Protein AF-A0A924GFB7-F1 (afdb_monomer)

Foldseek 3Di:
DDDDDDPPPPPPDPPDPDPDDPPDDPPPPVVPPVPPPDPDPPPPDPVRDDPDDDDWWWKFFADDDPPDGTWIWTFDDKDDPDPPKIKTWTWTFPPPDVVRDTDTDIDIPVRIDTDPDDPPCPPPPPD

Sequence (127 aa):
MQPTHSYSSLINTSLRQFKVDASTLPIAVVIEHVFYSWRVGMNPSKWDRWPDVEPVRLVLVRRQYRYEQPFQGLLLDDVQKSRHKWFGLVVFVDERAEGRPVVQRWFPGEVLTPIAVDPNIIDKDSI

Radius of gyration: 25.4 Å; Cα contacts (8 Å, |Δi|>4): 123; chains: 1; bounding box: 46×64×69 Å

Solvent-accessible surface area (backbone atoms only — not comparable to full-atom values): 8785 Å² total; per-residue (Å²): 136,88,82,88,82,72,93,78,78,83,78,83,85,81,86,86,82,79,96,68,80,90,84,79,75,73,82,78,64,69,70,64,71,78,75,77,83,73,101,56,88,81,67,69,52,90,86,65,54,77,75,85,77,75,84,85,45,40,29,36,39,61,60,94,52,96,85,53,83,51,42,61,29,40,51,76,47,75,48,78,80,50,101,89,40,39,33,33,33,30,40,31,56,40,80,82,47,87,87,45,46,81,44,76,47,78,40,57,43,92,39,52,42,80,51,96,67,72,90,80,69,67,68,87,84,78,125

Nearest PDB structures (folds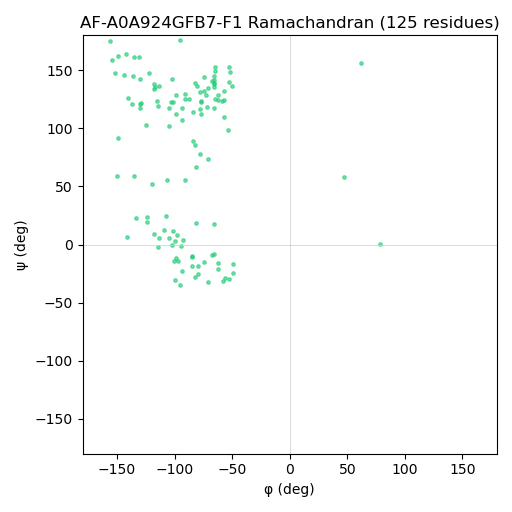eek):
  1w4s-assembly1_A  TM=7.122E-01  e=1.494E-01  Gallus gallus
  7yta-assembly3_C  TM=6.747E-01  e=6.842E-01  Nicotiana tabacum
  5z8n-assembly2_B  TM=6.633E-01  e=8.728E-01  Arabidopsis thaliana

Structure (mmCIF, N/CA/C/O backbone):
data_AF-A0A924GFB7-F1
#
_entry.id   AF-A0A924GFB7-F1
#
loop_
_atom_site.group_PDB
_atom_site.id
_atom_site.type_symbol
_atom_site.label_atom_id
_atom_site.label_alt_id
_atom_site.label_comp_id
_atom_site.label_asym_id
_atom_site.label_entity_id
_atom_site.label_seq_id
_atom_site.pdbx_PDB_ins_code
_atom_site.Cartn_x
_atom_site.Cartn_y
_atom_site.Cartn_z
_atom_site.occupancy
_atom_site.B_iso_or_equiv
_atom_site.auth_seq_id
_atom_site.auth_comp_id
_atom_site.auth_asym_id
_atom_site.auth_atom_id
_atom_site.pdbx_PDB_model_num
ATOM 1 N N . MET A 1 1 ? 8.162 32.552 -35.778 1.00 36.22 1 MET A N 1
ATOM 2 C CA . MET A 1 1 ? 6.807 32.873 -36.267 1.00 36.22 1 MET A CA 1
ATOM 3 C C . MET A 1 1 ? 6.331 31.678 -37.092 1.00 36.22 1 MET A C 1
ATOM 5 O O . MET A 1 1 ? 6.917 31.447 -38.134 1.00 36.22 1 MET A O 1
ATOM 9 N N . GLN A 1 2 ? 5.336 30.948 -36.559 1.00 40.47 2 GLN A N 1
ATOM 10 C CA . GLN A 1 2 ? 4.437 29.935 -37.163 1.00 40.47 2 GLN A CA 1
ATOM 11 C C . GLN A 1 2 ? 4.990 28.616 -37.766 1.00 40.47 2 GLN A C 1
ATOM 13 O O . GLN A 1 2 ? 6.114 28.607 -38.254 1.00 40.47 2 GLN A O 1
ATOM 18 N N . PRO A 1 3 ? 4.176 27.532 -37.859 1.00 44.56 3 PRO A N 1
ATOM 19 C CA . PRO A 1 3 ? 2.958 27.187 -37.099 1.00 44.56 3 PRO A CA 1
ATOM 20 C C . PRO A 1 3 ? 2.933 25.742 -36.533 1.00 44.56 3 PRO A C 1
ATOM 22 O O . PRO A 1 3 ? 3.625 24.834 -36.983 1.00 44.56 3 PRO A O 1
ATOM 25 N N . THR A 1 4 ? 2.058 25.539 -35.545 1.00 51.66 4 THR A N 1
ATOM 26 C CA . THR A 1 4 ? 1.618 24.259 -34.968 1.00 51.66 4 THR A CA 1
ATOM 27 C C . THR A 1 4 ? 0.708 23.497 -35.933 1.00 51.66 4 THR A C 1
ATOM 29 O O . THR A 1 4 ? -0.387 23.974 -36.237 1.00 51.66 4 THR A O 1
ATOM 32 N N . HIS A 1 5 ? 1.110 22.297 -36.361 1.00 43.84 5 HIS A N 1
ATOM 33 C CA . HIS A 1 5 ? 0.225 21.372 -37.074 1.00 43.84 5 HIS A CA 1
ATOM 34 C C . HIS A 1 5 ? -0.449 20.388 -36.108 1.00 43.84 5 HIS A C 1
ATOM 36 O O . HIS A 1 5 ? 0.191 19.598 -35.421 1.00 43.84 5 HIS A O 1
ATOM 42 N N . SER A 1 6 ? -1.775 20.504 -36.075 1.00 41.81 6 SER A N 1
ATOM 43 C CA . SER A 1 6 ? -2.748 19.667 -35.376 1.00 41.81 6 SER A CA 1
ATOM 44 C C . SER A 1 6 ? -2.775 18.239 -35.942 1.00 41.81 6 SER A C 1
ATOM 46 O O . SER A 1 6 ? -2.783 18.051 -37.157 1.00 41.81 6 SER A O 1
ATOM 48 N N . TYR A 1 7 ? -2.851 17.244 -35.053 1.00 42.19 7 TYR A N 1
ATOM 49 C CA . TYR A 1 7 ? -2.884 15.787 -35.298 1.00 42.19 7 TYR A CA 1
ATOM 50 C C . TYR A 1 7 ? -4.147 15.266 -36.029 1.00 42.19 7 TYR A C 1
ATOM 52 O O . TYR A 1 7 ? -4.451 14.077 -36.007 1.00 42.19 7 TYR A O 1
ATOM 60 N N . SER A 1 8 ? -4.905 16.141 -36.688 1.00 45.56 8 SER A N 1
ATOM 61 C CA . SER A 1 8 ? -6.207 15.837 -37.301 1.00 45.56 8 SER A CA 1
ATOM 62 C C . SER A 1 8 ? -6.140 15.434 -38.784 1.00 45.56 8 SER A C 1
ATOM 64 O O . SER A 1 8 ? -7.175 15.198 -39.402 1.00 45.56 8 SER A O 1
ATOM 66 N N . SER A 1 9 ? -4.948 15.310 -39.377 1.00 46.59 9 SER A N 1
ATOM 67 C CA . SER A 1 9 ? -4.784 15.095 -40.825 1.00 46.59 9 SER A CA 1
ATOM 68 C C . SER A 1 9 ? -4.512 13.650 -41.272 1.00 46.59 9 SER A C 1
ATOM 70 O O . SER A 1 9 ? -4.373 13.422 -42.471 1.00 46.59 9 SER A O 1
ATOM 72 N N . LEU A 1 10 ? -4.491 12.657 -40.374 1.00 46.78 10 LEU A N 1
ATOM 73 C CA . LEU A 1 10 ? -4.198 11.256 -40.740 1.00 46.78 10 LEU A CA 1
ATOM 74 C C . LEU A 1 10 ? -5.422 10.328 -40.846 1.00 46.78 10 LEU A C 1
ATOM 76 O O . LEU A 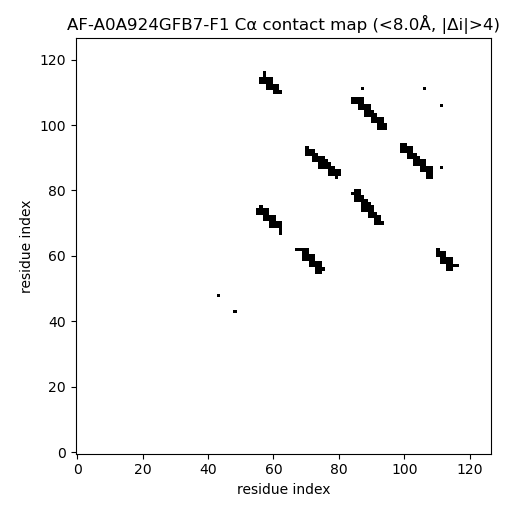1 10 ? -5.256 9.121 -40.981 1.00 46.78 10 LEU A O 1
ATOM 80 N N . ILE A 1 11 ? -6.650 10.858 -40.835 1.00 46.47 11 ILE A N 1
ATOM 81 C CA . ILE A 1 11 ? -7.869 10.021 -40.863 1.00 46.47 11 ILE A CA 1
ATOM 82 C C . ILE A 1 11 ? -8.500 9.900 -42.268 1.00 46.47 11 ILE A C 1
ATOM 84 O O . ILE A 1 11 ? -9.311 9.012 -42.507 1.00 46.47 11 ILE A O 1
ATOM 88 N N . ASN A 1 12 ? -8.094 10.699 -43.260 1.00 40.88 12 ASN A N 1
ATOM 89 C CA . ASN A 1 12 ? -8.876 10.846 -44.500 1.00 40.88 12 ASN A CA 1
ATOM 90 C C . ASN A 1 12 ? -8.311 10.192 -45.777 1.00 40.88 12 ASN A C 1
ATOM 92 O O . ASN A 1 12 ? -8.695 10.601 -46.872 1.00 40.88 12 ASN A O 1
ATOM 96 N N . THR A 1 13 ? -7.472 9.152 -45.684 1.00 43.97 13 THR A N 1
ATOM 97 C CA . THR A 1 13 ? -6.849 8.558 -46.895 1.00 43.97 13 THR A CA 1
ATOM 98 C C . THR A 1 13 ? -7.195 7.090 -47.179 1.00 43.97 13 THR A C 1
ATOM 100 O O . THR A 1 13 ? -6.659 6.533 -48.128 1.00 43.97 13 THR A O 1
ATOM 103 N N . SER A 1 14 ? -8.145 6.461 -46.471 1.00 42.38 14 SER A N 1
ATOM 104 C CA . SER A 1 14 ? -8.473 5.038 -46.733 1.00 42.38 14 SER A CA 1
ATOM 105 C C . SER A 1 14 ? -9.961 4.689 -46.841 1.00 42.38 14 SER A C 1
ATOM 107 O O . SER A 1 14 ? -10.329 3.528 -46.701 1.00 42.38 14 SER A O 1
ATOM 109 N N . LEU A 1 15 ? -10.838 5.648 -47.153 1.00 43.75 15 LEU A N 1
ATOM 110 C CA . LEU A 1 15 ? -12.274 5.389 -47.363 1.00 43.75 15 LEU A CA 1
ATOM 111 C C . LEU A 1 15 ? -12.741 5.766 -48.773 1.00 43.75 15 LEU A C 1
ATOM 113 O O . LEU A 1 15 ? -13.703 6.507 -48.954 1.00 43.75 15 LEU A O 1
ATOM 117 N N . ARG A 1 16 ? -12.052 5.262 -49.803 1.00 43.72 16 ARG A N 1
ATOM 118 C CA . ARG A 1 16 ? -12.461 5.470 -51.205 1.00 43.72 16 ARG A CA 1
ATOM 119 C C . ARG A 1 16 ? -12.676 4.204 -52.028 1.00 43.72 16 ARG A C 1
ATOM 121 O O . ARG A 1 16 ? -12.714 4.306 -53.249 1.00 43.72 16 ARG A O 1
ATOM 128 N N . GLN A 1 17 ? -12.872 3.033 -51.415 1.00 43.47 17 GLN A N 1
ATOM 129 C CA . GLN A 1 17 ? -13.042 1.819 -52.227 1.00 43.47 17 GLN A CA 1
ATOM 130 C C . GLN A 1 17 ? -14.061 0.769 -51.789 1.00 43.47 17 GLN A C 1
ATOM 132 O O . GLN A 1 17 ? -14.186 -0.233 -52.482 1.00 43.47 17 GLN A O 1
ATOM 137 N N . PHE A 1 18 ? -14.876 1.002 -50.759 1.00 39.62 18 PHE A N 1
ATOM 138 C CA . PHE A 1 18 ? -15.986 0.093 -50.462 1.00 39.62 18 PHE A CA 1
ATOM 139 C C . PHE A 1 18 ? -17.310 0.844 -50.415 1.00 39.62 18 PHE A C 1
ATOM 141 O O . PHE A 1 18 ? -17.628 1.560 -49.472 1.00 39.62 18 PHE A O 1
ATOM 148 N N . LYS A 1 19 ? -18.069 0.688 -51.499 1.00 47.66 19 LYS A N 1
ATOM 149 C CA . LYS A 1 19 ? -19.467 1.087 -51.614 1.00 47.66 19 LYS A CA 1
ATOM 150 C C . LYS A 1 19 ? -20.293 -0.038 -50.987 1.00 47.66 19 LYS A C 1
ATOM 152 O O . LYS A 1 19 ? -20.656 -0.981 -51.681 1.00 47.66 19 LYS A O 1
ATOM 157 N N . VAL A 1 20 ? -20.483 0.007 -49.671 1.00 45.31 20 VAL A N 1
ATOM 158 C CA . VAL A 1 20 ? -21.317 -0.958 -48.941 1.00 45.31 20 VAL A CA 1
ATOM 159 C C . VAL A 1 20 ? -22.154 -0.188 -47.927 1.00 45.31 20 VAL A C 1
ATOM 161 O O . VAL A 1 20 ? -21.611 0.537 -47.094 1.00 45.31 20 VAL A O 1
ATOM 164 N N . ASP A 1 21 ? -23.475 -0.310 -48.051 1.00 40.28 21 ASP A N 1
ATOM 165 C CA . ASP A 1 21 ? -24.455 0.349 -47.192 1.00 40.28 21 ASP A CA 1
ATOM 166 C C . ASP A 1 21 ? -24.321 -0.115 -45.735 1.00 40.28 21 ASP A C 1
ATOM 168 O O . ASP A 1 21 ? -24.299 -1.306 -45.422 1.00 40.28 21 ASP A O 1
ATOM 172 N N . ALA A 1 22 ? -24.231 0.857 -44.828 1.00 48.47 22 ALA A N 1
ATOM 173 C CA . ALA A 1 22 ? -23.849 0.675 -43.429 1.00 48.47 22 ALA A CA 1
ATOM 174 C C . ALA A 1 22 ? -24.983 0.190 -42.500 1.00 48.47 22 ALA A C 1
ATOM 176 O O . ALA A 1 22 ? -24.881 0.350 -41.285 1.00 48.47 22 ALA A O 1
ATOM 177 N N . SER A 1 23 ? -26.074 -0.375 -43.022 1.00 51.00 23 SER A N 1
ATOM 178 C CA . SER A 1 23 ? -27.261 -0.696 -42.211 1.00 51.00 23 SER A CA 1
ATOM 179 C C . SER A 1 23 ? -27.559 -2.186 -42.050 1.00 51.00 23 SER A C 1
ATOM 181 O O . SER A 1 23 ? -28.589 -2.533 -41.473 1.00 51.00 23 SER A O 1
ATOM 183 N N . THR A 1 24 ? -26.714 -3.103 -42.531 1.00 52.44 24 THR A N 1
ATOM 184 C CA . THR A 1 24 ? -27.057 -4.537 -42.461 1.00 52.44 24 THR A CA 1
ATOM 185 C C . THR A 1 24 ? -25.848 -5.456 -42.348 1.00 52.44 24 THR A C 1
ATOM 187 O O . THR A 1 24 ? -25.681 -6.336 -43.180 1.00 52.44 24 THR A O 1
ATOM 190 N N . LEU A 1 25 ? -25.017 -5.315 -41.309 1.00 47.19 25 LEU A N 1
ATOM 191 C CA . LEU A 1 25 ? -24.139 -6.417 -40.894 1.00 47.19 25 LEU A CA 1
ATOM 192 C C . LEU A 1 25 ? -24.059 -6.512 -39.359 1.00 47.19 25 LEU A C 1
ATOM 194 O O . LEU A 1 25 ? -23.757 -5.513 -38.705 1.00 47.19 25 LEU A O 1
ATOM 198 N N . PRO A 1 26 ? -24.336 -7.689 -38.761 1.00 46.28 26 PRO A N 1
ATOM 199 C CA . PRO A 1 26 ? -24.187 -7.900 -37.328 1.00 46.28 26 PRO A CA 1
ATOM 200 C C . PRO A 1 26 ? -22.707 -7.797 -36.930 1.00 46.28 26 PRO A C 1
ATOM 202 O O . PRO A 1 26 ? -21.825 -8.322 -37.608 1.00 46.28 26 PRO A O 1
ATOM 205 N N . ILE A 1 27 ? -22.460 -7.153 -35.787 1.00 47.25 27 ILE A N 1
ATOM 206 C CA . ILE A 1 27 ? -21.153 -6.834 -35.172 1.00 47.25 27 ILE A CA 1
ATOM 207 C C . ILE A 1 27 ? -20.193 -8.048 -35.078 1.00 47.25 27 ILE A C 1
ATOM 209 O O . ILE A 1 27 ? -18.985 -7.882 -34.943 1.00 47.25 27 ILE A O 1
ATOM 213 N N . ALA A 1 28 ? -20.705 -9.273 -35.213 1.00 43.84 28 ALA A N 1
ATOM 214 C CA . ALA A 1 28 ? -19.967 -10.519 -35.039 1.00 43.84 28 ALA A CA 1
ATOM 215 C C . ALA A 1 28 ? -18.994 -10.903 -36.177 1.00 43.84 28 ALA A C 1
ATOM 217 O O . ALA A 1 28 ? -18.146 -11.755 -35.946 1.00 43.84 28 ALA A O 1
ATOM 218 N N . VAL A 1 29 ? -19.053 -10.303 -37.376 1.00 44.97 29 VAL A N 1
ATOM 219 C CA . VAL A 1 29 ? -18.209 -10.753 -38.518 1.00 44.97 29 VAL A CA 1
ATOM 220 C C . VAL A 1 29 ? -16.968 -9.875 -38.755 1.00 44.97 29 VAL A C 1
ATOM 222 O O . VAL A 1 29 ? -16.024 -10.287 -39.423 1.00 44.97 29 VAL A O 1
ATOM 225 N N . VAL A 1 30 ? -16.892 -8.682 -38.156 1.00 45.94 30 VAL A N 1
ATOM 226 C CA . VAL A 1 30 ? -15.728 -7.783 -38.329 1.00 45.94 30 VAL A CA 1
ATOM 227 C C . VAL A 1 30 ? -14.537 -8.196 -37.446 1.00 45.94 30 VAL A C 1
ATOM 229 O O . VAL A 1 30 ? -13.398 -7.838 -37.738 1.00 45.94 30 VAL A O 1
ATOM 232 N N . ILE A 1 31 ? -14.769 -9.002 -36.402 1.00 43.88 31 ILE A N 1
ATOM 233 C CA . ILE A 1 31 ? -13.730 -9.400 -35.437 1.00 43.88 31 ILE A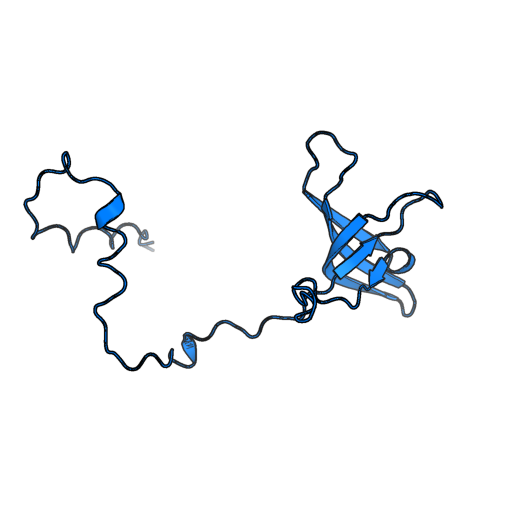 CA 1
ATOM 234 C C . ILE A 1 31 ? -12.827 -10.531 -35.973 1.00 43.88 31 ILE A C 1
ATOM 236 O O . ILE A 1 31 ? -11.655 -10.587 -35.608 1.00 43.88 31 ILE A O 1
ATOM 240 N N . GLU A 1 32 ? -13.289 -11.377 -36.900 1.00 34.75 32 GLU A N 1
ATOM 241 C CA . GLU A 1 32 ? -12.459 -12.482 -37.422 1.00 34.75 32 GLU A CA 1
ATOM 242 C C . GLU A 1 32 ? -11.477 -12.068 -38.531 1.00 34.75 32 GLU A C 1
ATOM 244 O O . GLU A 1 32 ? -10.406 -12.661 -38.664 1.00 34.75 32 GLU A O 1
ATOM 249 N N . HIS A 1 33 ? -11.774 -11.025 -39.310 1.00 37.00 33 HIS A N 1
ATOM 250 C CA . HIS A 1 33 ? -10.988 -10.717 -40.513 1.00 37.00 33 HIS A CA 1
ATOM 251 C C . HIS A 1 33 ? -9.723 -9.876 -40.273 1.00 37.00 33 HIS A C 1
ATOM 253 O O . HIS A 1 33 ? -8.890 -9.758 -41.173 1.00 37.00 33 HIS A O 1
ATOM 259 N N . VAL A 1 34 ? -9.538 -9.320 -39.071 1.00 47.75 34 VAL A N 1
ATOM 260 C CA . VAL A 1 34 ? -8.326 -8.552 -38.716 1.00 47.75 34 VAL A CA 1
ATOM 261 C C . VAL A 1 34 ? -7.187 -9.466 -38.235 1.00 47.75 34 VAL A C 1
ATOM 263 O O . VAL A 1 34 ? -6.025 -9.072 -38.284 1.00 47.75 34 VAL A O 1
ATOM 266 N N . PHE A 1 35 ? -7.479 -10.711 -37.838 1.00 39.72 35 PHE A N 1
ATOM 267 C CA . PHE A 1 35 ? -6.506 -11.570 -37.150 1.00 39.72 35 PHE A CA 1
ATOM 268 C C . PHE A 1 35 ? -5.746 -12.589 -38.022 1.00 39.72 35 PHE A C 1
ATOM 270 O O . PHE A 1 35 ? -4.732 -13.104 -37.561 1.00 39.72 35 PHE A O 1
ATOM 277 N N . TYR A 1 36 ? -6.149 -12.875 -39.270 1.00 36.38 36 TYR A N 1
ATOM 278 C CA . TYR A 1 36 ? -5.620 -14.052 -39.999 1.00 36.38 36 TYR A CA 1
ATOM 279 C C . TYR A 1 36 ? -4.964 -13.814 -41.365 1.00 36.38 36 TYR A C 1
ATOM 281 O O . TYR A 1 36 ? -4.841 -14.746 -42.158 1.00 36.38 36 TYR A O 1
ATOM 289 N N . SER A 1 37 ? -4.462 -12.614 -41.660 1.00 40.38 37 SER A N 1
ATOM 290 C CA . SER A 1 37 ? -3.738 -12.397 -42.923 1.00 40.38 37 SER A CA 1
ATOM 291 C C . SER A 1 37 ? -2.444 -11.609 -42.775 1.00 40.38 37 SER A C 1
ATOM 293 O O . SER A 1 37 ? -2.275 -10.608 -43.454 1.00 40.38 37 SER A O 1
ATOM 295 N N . TRP A 1 38 ? -1.496 -12.094 -41.968 1.00 38.84 38 TRP A N 1
ATOM 296 C CA . TRP A 1 38 ? -0.078 -11.749 -42.137 1.00 38.84 38 TRP A CA 1
ATOM 297 C C . TRP A 1 38 ? 0.827 -12.897 -41.676 1.00 38.84 38 TRP A C 1
ATOM 299 O O . TRP A 1 38 ? 1.257 -12.974 -40.530 1.00 38.84 38 TRP A O 1
ATOM 309 N N . ARG A 1 39 ? 1.176 -13.783 -42.618 1.00 43.38 39 ARG A N 1
ATOM 310 C CA . ARG A 1 39 ? 2.418 -14.569 -42.561 1.00 43.38 39 ARG A CA 1
ATOM 311 C C . ARG A 1 39 ? 3.607 -13.637 -42.825 1.00 43.38 39 ARG A C 1
ATOM 313 O O . ARG A 1 39 ? 4.199 -13.658 -43.899 1.00 43.38 39 ARG A O 1
ATOM 320 N N . VAL A 1 40 ? 3.942 -12.811 -41.844 1.00 47.94 40 VAL A N 1
ATOM 321 C CA . VAL A 1 40 ? 5.246 -12.142 -41.737 1.00 47.94 40 VAL A CA 1
ATOM 322 C C . VAL A 1 40 ? 5.889 -12.747 -40.504 1.00 47.94 40 VAL A C 1
ATOM 324 O O . VAL A 1 40 ? 5.192 -12.961 -39.519 1.00 47.94 40 VAL A O 1
ATOM 327 N N . GLY A 1 41 ? 7.173 -13.097 -40.556 1.00 48.47 41 GLY A N 1
ATOM 328 C CA . GLY A 1 41 ? 7.886 -13.635 -39.397 1.00 48.47 41 GLY A CA 1
ATOM 329 C C . GLY A 1 41 ? 7.739 -12.698 -38.197 1.00 48.47 41 GLY A C 1
ATOM 330 O O . GLY A 1 41 ? 8.436 -11.694 -38.109 1.00 48.47 41 GLY A O 1
ATOM 331 N N . MET A 1 42 ? 6.804 -13.009 -37.299 1.00 46.19 42 MET A N 1
ATOM 332 C CA . MET A 1 42 ? 6.489 -12.219 -36.112 1.00 46.19 42 MET A CA 1
ATOM 333 C C . MET A 1 42 ? 7.494 -12.550 -35.014 1.00 46.19 42 MET A C 1
ATOM 335 O O . MET A 1 42 ? 7.156 -13.138 -33.993 1.00 46.19 42 MET A O 1
ATOM 339 N N . ASN A 1 43 ? 8.755 -12.189 -35.229 1.00 57.78 43 ASN A N 1
ATOM 340 C CA . ASN A 1 43 ? 9.559 -11.797 -34.088 1.00 57.78 43 ASN A CA 1
ATOM 341 C C . ASN A 1 43 ? 9.420 -10.271 -34.023 1.00 57.78 43 ASN A C 1
ATOM 343 O O . ASN A 1 43 ? 9.923 -9.612 -34.941 1.00 57.78 43 ASN A O 1
ATOM 347 N N . PRO A 1 44 ? 8.680 -9.703 -33.049 1.00 60.69 44 PRO A N 1
ATOM 348 C CA . PRO A 1 44 ? 8.590 -8.256 -32.905 1.00 60.69 44 PRO A CA 1
ATOM 349 C C . PRO A 1 44 ? 10.008 -7.687 -32.921 1.00 60.69 44 PRO A C 1
ATOM 351 O O . PRO A 1 44 ? 10.934 -8.275 -32.347 1.00 60.69 44 PRO A O 1
ATOM 354 N N . SER A 1 45 ? 10.211 -6.585 -33.651 1.00 65.19 45 SER A N 1
ATOM 355 C CA . SER A 1 45 ? 11.525 -5.942 -33.684 1.00 65.19 45 SER A CA 1
ATOM 356 C C . SER A 1 45 ? 11.979 -5.690 -32.240 1.00 65.19 45 SER A C 1
ATOM 358 O O . SER A 1 45 ? 11.143 -5.521 -31.356 1.00 65.19 45 SER A O 1
ATOM 360 N N . LYS A 1 46 ? 13.288 -5.637 -31.958 1.00 62.09 46 LYS A N 1
ATOM 361 C CA . LYS A 1 46 ? 13.787 -5.328 -30.598 1.00 62.09 46 LYS A CA 1
ATOM 362 C C . LYS A 1 46 ? 13.127 -4.068 -29.993 1.00 62.09 46 LYS A C 1
ATOM 364 O O . LYS A 1 46 ? 13.067 -3.942 -28.777 1.00 62.09 46 LYS A O 1
ATOM 369 N N . TRP A 1 47 ? 12.631 -3.174 -30.848 1.00 66.62 47 TRP A N 1
ATOM 370 C CA . TRP A 1 47 ? 11.952 -1.919 -30.525 1.00 66.62 47 TRP A CA 1
ATOM 371 C C . TRP A 1 47 ? 10.444 -2.046 -30.257 1.00 66.62 47 TRP A C 1
ATOM 373 O O . TRP A 1 47 ? 9.842 -1.091 -29.790 1.00 66.62 47 TRP A O 1
ATOM 383 N N . ASP A 1 48 ? 9.851 -3.202 -30.549 1.00 76.69 48 ASP A N 1
ATOM 384 C CA . ASP A 1 48 ? 8.435 -3.540 -30.337 1.00 76.69 48 ASP A CA 1
ATOM 385 C C . ASP A 1 48 ? 8.251 -4.489 -29.135 1.00 76.69 48 ASP A C 1
ATOM 387 O O . ASP A 1 48 ? 7.171 -5.000 -28.848 1.00 76.69 48 ASP A O 1
ATOM 391 N N . ARG A 1 49 ? 9.341 -4.758 -28.405 1.00 71.69 49 ARG A N 1
ATOM 392 C CA . ARG A 1 49 ? 9.276 -5.487 -27.143 1.00 71.69 49 ARG A CA 1
ATOM 393 C C . ARG A 1 49 ? 8.709 -4.558 -26.071 1.00 71.69 49 ARG A C 1
ATOM 395 O O . ARG A 1 49 ? 9.198 -3.443 -25.898 1.00 71.69 49 ARG A O 1
ATOM 402 N N . TRP A 1 50 ? 7.730 -5.053 -25.317 1.00 76.06 50 TRP A N 1
ATOM 403 C CA . TRP A 1 50 ? 7.302 -4.419 -24.073 1.00 76.06 50 TRP A CA 1
ATOM 404 C C . TRP A 1 50 ? 8.514 -4.190 -23.158 1.00 76.06 50 TRP A C 1
ATOM 406 O O . TRP A 1 50 ? 9.385 -5.061 -23.093 1.00 76.06 50 TRP A O 1
ATOM 416 N N . PRO A 1 51 ? 8.600 -3.047 -22.461 1.00 79.06 51 PRO A N 1
ATOM 417 C CA . PRO A 1 51 ? 9.627 -2.851 -21.448 1.00 79.06 51 PRO A CA 1
ATOM 418 C C . PRO A 1 51 ? 9.624 -4.008 -20.447 1.00 79.06 51 PRO A C 1
ATOM 420 O O . PRO A 1 51 ? 8.571 -4.589 -20.172 1.00 79.06 51 PRO A O 1
ATOM 423 N N . ASP A 1 52 ? 10.796 -4.328 -19.900 1.00 80.31 52 ASP A N 1
ATOM 424 C CA . ASP A 1 52 ? 10.880 -5.306 -18.822 1.00 80.31 52 ASP A CA 1
ATOM 425 C C . ASP A 1 52 ? 9.987 -4.829 -17.668 1.00 80.31 52 ASP A C 1
ATOM 427 O O . ASP A 1 52 ? 10.096 -3.692 -17.204 1.00 80.31 52 ASP A O 1
ATOM 431 N N . VAL A 1 53 ? 9.047 -5.681 -17.256 1.00 71.25 53 VAL A N 1
ATOM 432 C CA 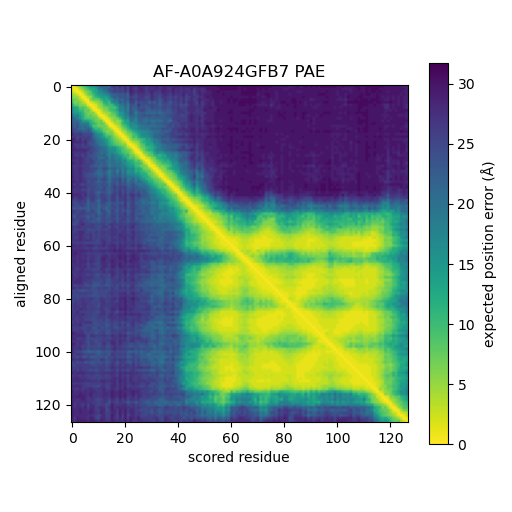. VAL A 1 53 ? 8.117 -5.342 -16.180 1.00 71.25 53 VAL A CA 1
ATOM 433 C C . VAL A 1 53 ? 8.856 -5.364 -14.852 1.00 71.25 53 VAL A C 1
ATOM 435 O O . VAL A 1 53 ? 9.529 -6.339 -14.510 1.00 71.25 53 VAL A O 1
ATOM 438 N N . GLU A 1 54 ? 8.727 -4.286 -14.086 1.00 73.69 54 GLU A N 1
ATOM 439 C CA . GLU A 1 54 ? 9.224 -4.285 -12.719 1.00 73.69 54 GLU A CA 1
ATOM 440 C C . GLU A 1 54 ? 8.421 -5.276 -11.863 1.00 73.69 54 GLU A C 1
ATOM 442 O O . GLU A 1 54 ? 7.214 -5.454 -12.071 1.00 73.69 54 GLU A O 1
ATOM 447 N N . PRO A 1 55 ? 9.068 -5.943 -10.891 1.00 77.50 55 PRO A N 1
ATOM 448 C CA . PRO A 1 55 ? 8.375 -6.862 -10.008 1.00 77.50 55 PRO A CA 1
ATOM 449 C C . PRO A 1 55 ? 7.314 -6.118 -9.195 1.00 77.50 55 PRO A C 1
ATOM 451 O O . PRO A 1 55 ? 7.604 -5.171 -8.463 1.00 77.50 55 PRO A O 1
ATOM 454 N N . VAL A 1 56 ? 6.079 -6.601 -9.300 1.00 81.19 56 VAL A N 1
ATOM 455 C CA . VAL A 1 56 ? 4.930 -6.109 -8.541 1.00 81.19 56 VAL A CA 1
ATOM 456 C C . VAL A 1 56 ? 5.151 -6.396 -7.056 1.00 81.19 56 VAL A C 1
ATOM 458 O O . VAL A 1 56 ? 5.378 -7.539 -6.659 1.00 81.19 56 VAL A O 1
ATOM 461 N N . ARG A 1 57 ? 5.070 -5.360 -6.216 1.00 88.06 57 ARG A N 1
ATOM 462 C CA . ARG A 1 57 ? 5.243 -5.484 -4.763 1.00 88.06 57 ARG A CA 1
ATOM 463 C C . ARG A 1 57 ? 3.896 -5.391 -4.060 1.00 88.06 57 ARG A C 1
ATOM 465 O O . ARG A 1 57 ? 3.356 -4.304 -3.864 1.00 88.06 57 ARG A O 1
ATOM 472 N N . LEU A 1 58 ? 3.362 -6.540 -3.661 1.00 90.88 58 LEU A N 1
ATOM 473 C CA . LEU A 1 58 ? 2.145 -6.612 -2.858 1.00 90.88 58 LEU A CA 1
ATOM 474 C C . LEU A 1 58 ? 2.465 -6.408 -1.378 1.00 90.88 58 LEU A C 1
ATOM 476 O O . LEU A 1 58 ? 3.458 -6.925 -0.858 1.00 90.88 58 LEU A O 1
ATOM 480 N N . VAL A 1 59 ? 1.613 -5.652 -0.692 1.00 93.38 59 VAL A N 1
ATOM 481 C CA . VAL A 1 59 ? 1.771 -5.326 0.726 1.00 93.38 59 VAL A CA 1
ATOM 482 C C . VAL A 1 59 ? 0.447 -5.451 1.474 1.00 93.38 59 VAL A C 1
ATOM 484 O O . VAL A 1 59 ? -0.620 -5.116 0.960 1.00 93.38 59 VAL A O 1
ATOM 487 N N . LEU A 1 60 ? 0.523 -5.894 2.727 1.00 93.88 60 LEU A N 1
ATOM 488 C CA . LEU A 1 60 ? -0.537 -5.727 3.715 1.00 93.88 60 LEU A CA 1
ATOM 489 C C . LEU A 1 60 ? -0.305 -4.430 4.482 1.00 93.88 60 LEU A C 1
ATOM 491 O O . LEU A 1 60 ? 0.782 -4.208 5.022 1.00 93.88 60 LEU A O 1
ATOM 495 N N . VAL A 1 61 ? -1.342 -3.603 4.576 1.00 94.06 61 VAL A N 1
ATOM 496 C CA . VAL A 1 61 ? -1.339 -2.383 5.384 1.00 94.06 61 VAL A CA 1
ATOM 497 C C . VAL A 1 61 ? -2.024 -2.667 6.716 1.00 94.06 61 VAL A C 1
ATOM 499 O O . VAL A 1 61 ? -3.238 -2.895 6.779 1.00 94.06 61 VAL A O 1
ATOM 502 N N . ARG A 1 62 ? -1.244 -2.645 7.800 1.00 93.69 62 ARG A N 1
ATOM 503 C CA . ARG A 1 62 ? -1.753 -2.849 9.159 1.00 93.69 62 ARG A CA 1
ATOM 504 C C . ARG A 1 62 ? -2.679 -1.702 9.559 1.00 93.69 62 ARG A C 1
ATOM 506 O O . ARG A 1 62 ? -2.359 -0.529 9.374 1.00 93.69 62 ARG A O 1
ATOM 513 N N . ARG A 1 63 ? -3.811 -2.052 10.167 1.00 89.12 63 ARG A N 1
ATOM 514 C CA . ARG A 1 63 ? -4.797 -1.098 10.691 1.00 89.12 63 ARG A CA 1
ATOM 515 C C . ARG A 1 63 ? -4.586 -0.831 12.183 1.00 89.12 63 ARG A C 1
ATOM 517 O O . ARG A 1 63 ? -3.701 -1.408 12.812 1.00 89.12 63 ARG A O 1
ATOM 524 N N . GLN A 1 64 ? -5.373 0.089 12.741 1.0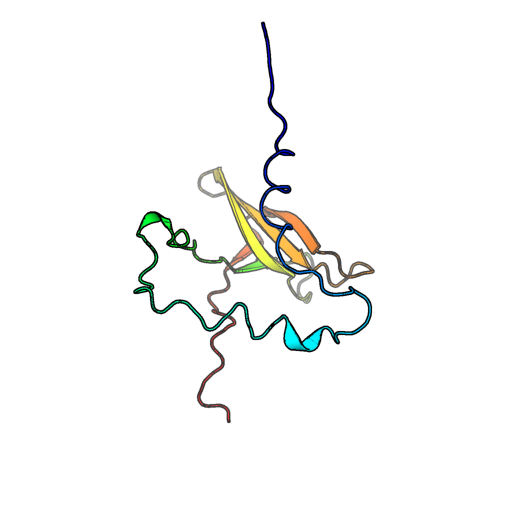0 85.12 64 GLN A N 1
ATOM 525 C CA . GLN A 1 64 ? -5.212 0.548 14.127 1.00 85.12 64 GLN A CA 1
ATOM 526 C C . GLN A 1 64 ? -5.610 -0.513 15.165 1.00 85.12 64 GLN A C 1
ATOM 528 O O . GLN A 1 64 ? -5.006 -0.575 16.232 1.00 85.12 64 GLN A O 1
ATOM 533 N N . TYR A 1 65 ? -6.591 -1.365 14.858 1.00 82.62 65 TYR A N 1
ATOM 534 C CA . TYR A 1 65 ? -7.120 -2.351 15.799 1.00 82.62 65 TYR A CA 1
ATOM 535 C C . TYR A 1 65 ? -6.574 -3.761 15.526 1.00 82.62 65 TYR A C 1
ATOM 537 O O . TYR A 1 65 ? -6.429 -4.181 14.380 1.00 82.62 65 TYR A O 1
ATOM 545 N N . ARG A 1 66 ? -6.316 -4.516 16.603 1.00 76.50 66 ARG A N 1
ATOM 546 C CA . ARG A 1 66 ? -5.621 -5.820 16.584 1.00 76.50 66 ARG A CA 1
ATOM 547 C C . ARG A 1 66 ? -6.280 -6.896 15.712 1.00 76.50 66 ARG A C 1
ATOM 549 O O . ARG A 1 66 ? -5.570 -7.743 15.187 1.00 76.50 66 ARG A O 1
ATOM 556 N N . TYR A 1 67 ? -7.605 -6.876 15.589 1.00 82.50 67 TYR A N 1
ATOM 557 C CA . TYR A 1 67 ? -8.382 -7.904 14.883 1.00 82.50 67 TYR A CA 1
ATOM 558 C C . TYR A 1 67 ? -8.984 -7.405 13.569 1.00 82.50 67 TYR A C 1
ATOM 560 O O . TYR A 1 67 ? -9.858 -8.053 13.000 1.00 82.50 67 TYR A O 1
ATOM 568 N N . GLU A 1 68 ? -8.553 -6.241 13.087 1.00 87.19 68 GLU A N 1
ATOM 569 C CA . GLU A 1 68 ? -9.011 -5.766 11.791 1.00 87.19 68 GLU A CA 1
ATOM 570 C C . GLU A 1 68 ? -8.242 -6.421 10.657 1.00 87.19 68 GLU A C 1
ATOM 572 O O . GLU A 1 68 ? -7.013 -6.492 10.677 1.00 87.19 68 GLU A O 1
ATOM 577 N N . GLN A 1 69 ? -8.987 -6.827 9.632 1.00 88.44 69 GLN A N 1
ATOM 578 C CA . GLN A 1 69 ? -8.410 -7.288 8.383 1.00 88.44 69 GLN A CA 1
ATOM 579 C C . GLN A 1 69 ? -7.549 -6.171 7.771 1.00 88.44 69 GLN A C 1
ATOM 581 O O . GLN A 1 69 ? -8.056 -5.058 7.576 1.00 88.44 69 GLN A O 1
ATOM 586 N N . PRO A 1 70 ? -6.256 -6.426 7.499 1.00 92.38 70 PRO A N 1
ATOM 587 C CA . PRO A 1 70 ? -5.384 -5.442 6.873 1.00 92.38 70 PRO A CA 1
ATOM 588 C C . PRO A 1 70 ? -5.865 -5.127 5.458 1.00 92.38 70 PRO A C 1
ATOM 590 O O . PRO A 1 70 ? -6.456 -5.980 4.794 1.00 92.38 70 PRO A O 1
ATOM 593 N N . PHE A 1 71 ? -5.573 -3.920 4.975 1.00 92.44 71 PHE A N 1
ATOM 594 C CA . PHE A 1 71 ? -5.804 -3.636 3.561 1.00 92.44 71 PHE A CA 1
ATOM 595 C C . PHE A 1 71 ? -4.779 -4.392 2.725 1.00 92.44 71 PHE A C 1
ATOM 597 O O . PHE A 1 71 ? -3.589 -4.375 3.040 1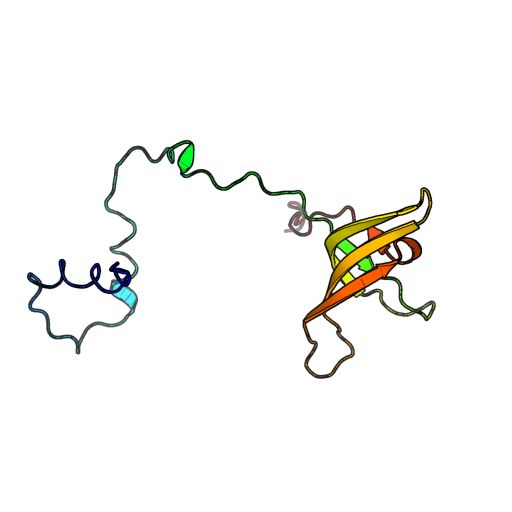.00 92.44 71 PHE A O 1
ATOM 604 N N . GLN A 1 72 ? -5.241 -5.031 1.657 1.00 92.88 72 GLN A N 1
ATOM 605 C CA . GLN A 1 72 ? -4.365 -5.577 0.630 1.00 92.88 72 GLN A CA 1
ATOM 606 C C . GLN A 1 72 ? -4.107 -4.479 -0.393 1.00 92.88 72 GLN A C 1
ATOM 608 O O . GLN A 1 72 ? -5.050 -3.869 -0.904 1.00 92.88 72 GLN A O 1
ATOM 613 N N . GLY A 1 73 ? -2.838 -4.189 -0.649 1.00 93.56 73 GLY A N 1
ATOM 614 C CA . GLY A 1 73 ? -2.458 -3.093 -1.518 1.00 93.56 73 GLY A CA 1
ATOM 615 C C . GLY A 1 73 ? -1.252 -3.399 -2.386 1.00 93.56 73 GLY A C 1
ATOM 616 O O . GLY A 1 73 ? -0.482 -4.329 -2.143 1.00 93.56 73 GLY A O 1
ATOM 617 N N . LEU A 1 74 ? -1.103 -2.564 -3.402 1.00 93.56 74 LEU A N 1
ATOM 618 C CA . LEU A 1 74 ? 0.023 -2.536 -4.313 1.00 93.56 74 LEU A CA 1
ATOM 619 C C . LEU A 1 74 ? 0.933 -1.366 -3.940 1.00 93.56 74 LEU A C 1
ATOM 621 O O . LEU A 1 74 ? 0.481 -0.219 -3.911 1.00 93.56 74 LEU A O 1
ATOM 625 N N . LEU A 1 75 ? 2.203 -1.651 -3.663 1.00 93.94 75 LEU A N 1
ATOM 626 C CA . LEU A 1 75 ? 3.221 -0.627 -3.463 1.00 93.94 75 LEU A CA 1
ATOM 627 C C . LEU A 1 75 ? 3.655 -0.086 -4.831 1.00 93.94 75 LEU A C 1
ATOM 629 O O . LEU A 1 75 ? 4.193 -0.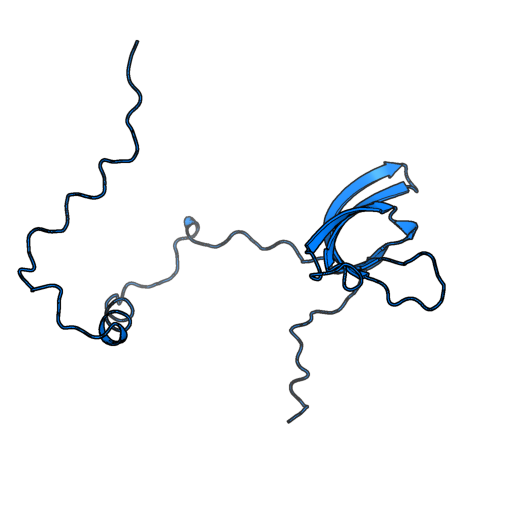833 -5.644 1.00 93.94 75 LEU A O 1
ATOM 633 N N . LEU A 1 76 ? 3.401 1.201 -5.069 1.00 93.88 76 LEU A N 1
ATOM 634 C CA . LEU A 1 76 ? 3.746 1.889 -6.315 1.00 93.88 76 LEU A CA 1
ATOM 635 C C . LEU A 1 76 ? 5.081 2.626 -6.247 1.00 93.88 76 LEU A C 1
ATOM 637 O O . LEU A 1 76 ? 5.761 2.742 -7.258 1.00 93.88 76 LEU A O 1
ATOM 641 N N . ASP A 1 77 ? 5.410 3.177 -5.082 1.00 93.94 77 ASP A N 1
ATOM 642 C CA . ASP A 1 77 ? 6.595 4.010 -4.886 1.00 93.94 77 ASP A CA 1
ATOM 643 C C . ASP A 1 77 ? 7.034 3.956 -3.420 1.00 93.94 77 ASP A C 1
ATOM 645 O O . ASP A 1 77 ? 6.226 3.650 -2.531 1.00 93.94 77 ASP A O 1
ATOM 649 N N . ASP A 1 78 ? 8.294 4.275 -3.149 1.00 95.00 78 ASP A N 1
ATOM 650 C CA . ASP A 1 78 ? 8.835 4.367 -1.803 1.00 95.00 78 ASP A CA 1
ATOM 651 C C . ASP A 1 78 ? 9.860 5.495 -1.646 1.00 95.00 78 ASP A C 1
ATOM 653 O O . ASP A 1 78 ? 10.613 5.852 -2.547 1.00 95.00 78 ASP A O 1
ATOM 657 N N . VAL A 1 79 ? 9.868 6.106 -0.462 1.00 96.50 79 VAL A N 1
ATOM 658 C CA . VAL A 1 79 ? 10.788 7.190 -0.118 1.00 96.50 79 VAL A CA 1
ATOM 659 C C . VAL A 1 79 ? 11.450 6.889 1.215 1.00 96.50 79 VAL A C 1
ATOM 661 O O . VAL A 1 79 ? 10.806 6.882 2.271 1.00 96.50 79 VAL A O 1
ATOM 664 N N . GLN A 1 80 ? 12.773 6.745 1.189 1.00 95.50 80 GLN A N 1
ATOM 665 C CA . GLN A 1 80 ? 13.598 6.695 2.390 1.00 95.50 80 GLN A CA 1
ATOM 666 C C . GLN A 1 80 ? 13.788 8.112 2.960 1.00 95.50 80 GLN A C 1
ATOM 668 O O . GLN A 1 80 ? 14.303 9.004 2.287 1.00 95.50 80 GLN A O 1
ATOM 673 N N . LYS A 1 81 ? 13.398 8.341 4.220 1.00 94.06 81 LYS A N 1
ATOM 674 C CA . LYS A 1 81 ? 13.611 9.623 4.928 1.00 94.06 81 LYS A CA 1
ATOM 675 C C . LYS A 1 81 ? 14.821 9.594 5.863 1.00 94.06 81 LYS A C 1
ATOM 677 O O . LYS A 1 81 ? 15.438 10.629 6.090 1.00 94.06 81 LYS A O 1
ATOM 682 N N . SER A 1 82 ? 15.149 8.436 6.432 1.00 94.25 82 SER A N 1
ATOM 683 C CA . SER A 1 82 ? 16.334 8.222 7.276 1.00 94.25 82 SER A CA 1
ATOM 684 C C . SER A 1 82 ? 16.725 6.745 7.266 1.00 94.25 82 SER A C 1
ATOM 686 O O . SER A 1 82 ? 15.975 5.933 6.742 1.00 94.25 82 SER A O 1
ATOM 688 N N . ARG A 1 83 ? 17.839 6.347 7.897 1.00 90.88 83 ARG A N 1
ATOM 689 C CA . ARG A 1 83 ? 18.270 4.931 7.966 1.00 90.88 83 ARG A CA 1
ATOM 690 C C . ARG A 1 83 ? 17.188 3.966 8.482 1.00 90.88 83 ARG A C 1
ATOM 692 O O . ARG A 1 83 ? 17.181 2.808 8.088 1.00 90.88 83 ARG A O 1
ATOM 699 N N . HIS A 1 84 ? 16.285 4.439 9.340 1.00 91.56 84 HIS A N 1
ATOM 700 C CA . HIS A 1 84 ? 15.252 3.613 9.980 1.00 91.56 84 HIS A CA 1
ATOM 701 C C . HIS A 1 84 ? 13.828 3.975 9.562 1.00 91.56 84 HIS A C 1
ATOM 703 O O . HIS A 1 84 ? 12.886 3.342 10.024 1.00 91.56 84 HIS A O 1
ATOM 709 N N . LYS A 1 85 ? 13.650 4.996 8.716 1.00 94.38 85 LYS A N 1
ATOM 710 C CA . LYS A 1 85 ? 12.327 5.509 8.371 1.00 94.38 85 LYS A CA 1
ATOM 711 C C . LYS A 1 85 ? 12.167 5.625 6.869 1.00 94.38 85 LYS A C 1
ATOM 713 O O . LYS A 1 85 ? 12.877 6.391 6.215 1.00 94.38 85 LYS A O 1
ATOM 718 N N . TRP A 1 86 ? 11.175 4.916 6.362 1.00 96.62 86 TRP A N 1
ATOM 719 C CA . TRP A 1 86 ? 10.754 4.962 4.972 1.00 96.62 86 TRP A CA 1
ATOM 720 C C . TRP A 1 86 ? 9.234 5.028 4.890 1.00 96.62 86 TRP A C 1
ATOM 722 O O . TRP A 1 86 ? 8.534 4.755 5.872 1.00 96.62 86 TRP A O 1
ATOM 732 N N . PHE A 1 87 ? 8.737 5.452 3.739 1.00 97.62 87 PHE A N 1
ATOM 733 C CA . PHE A 1 87 ? 7.316 5.546 3.444 1.00 97.62 87 PHE A CA 1
ATOM 734 C C . PHE A 1 87 ? 7.038 4.875 2.109 1.00 97.62 87 PHE A C 1
ATOM 736 O O . PHE A 1 87 ? 7.846 5.011 1.198 1.00 97.62 87 PHE A O 1
ATOM 743 N N . GLY A 1 88 ? 5.903 4.195 1.997 1.00 96.88 88 GLY A N 1
ATOM 744 C CA . GLY A 1 88 ? 5.445 3.571 0.760 1.00 96.88 88 GLY A CA 1
ATOM 745 C C . GLY A 1 88 ? 4.138 4.186 0.278 1.00 96.88 88 GLY A C 1
ATOM 746 O O . GLY A 1 88 ? 3.226 4.402 1.080 1.00 96.88 88 GLY A O 1
ATOM 747 N N . LEU A 1 89 ? 4.041 4.471 -1.016 1.00 97.19 89 LEU A N 1
ATOM 748 C CA . LEU A 1 89 ? 2.812 4.860 -1.692 1.00 97.19 89 LEU A CA 1
ATOM 749 C C . LEU A 1 89 ? 2.050 3.599 -2.079 1.00 97.19 89 LEU A C 1
ATOM 751 O O . LEU A 1 89 ? 2.508 2.827 -2.919 1.00 97.19 89 LEU A O 1
ATOM 755 N N . VAL A 1 90 ? 0.888 3.393 -1.472 1.00 97.00 90 VAL A N 1
ATOM 756 C CA . VAL A 1 90 ? 0.104 2.173 -1.657 1.00 97.00 90 VAL A CA 1
ATOM 757 C C . VAL A 1 90 ? -1.240 2.504 -2.283 1.00 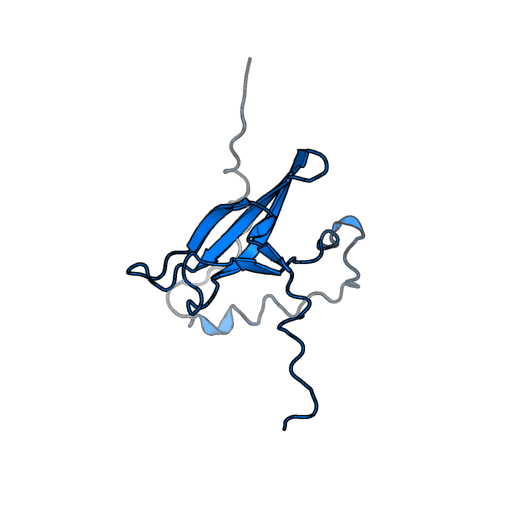97.00 90 VAL A C 1
ATOM 759 O O . VAL A 1 90 ? -1.933 3.419 -1.826 1.00 97.00 90 VAL A O 1
ATOM 762 N N . VAL A 1 91 ? -1.613 1.730 -3.301 1.00 96.56 91 VAL A N 1
ATOM 763 C CA . VAL A 1 91 ? -2.974 1.677 -3.843 1.00 96.56 91 VAL A CA 1
ATOM 764 C C . VAL A 1 91 ? -3.693 0.470 -3.265 1.00 96.56 91 VAL A C 1
ATOM 766 O O . VAL A 1 91 ? -3.168 -0.639 -3.307 1.00 96.56 91 VAL A O 1
ATOM 769 N N . PHE A 1 92 ? -4.882 0.676 -2.712 1.00 94.50 92 PHE A N 1
ATOM 770 C CA . PHE A 1 92 ? -5.686 -0.371 -2.084 1.00 94.50 92 PHE A CA 1
ATOM 771 C C . PHE A 1 92 ? -7.178 -0.063 -2.232 1.00 94.50 92 PHE A C 1
ATOM 773 O O . PHE A 1 92 ? -7.564 1.073 -2.501 1.00 94.50 92 PHE A O 1
ATOM 780 N N . VAL A 1 93 ? -8.025 -1.072 -2.044 1.00 92.69 93 VAL A N 1
ATOM 781 C CA . VAL A 1 93 ? -9.480 -0.890 -1.990 1.00 92.69 93 VAL A CA 1
ATOM 782 C C . VAL A 1 93 ? -9.892 -0.658 -0.540 1.00 92.69 93 VAL A C 1
ATOM 784 O O . VAL A 1 93 ? -9.582 -1.473 0.333 1.00 92.69 93 VAL A O 1
ATOM 787 N N . ASP A 1 94 ? -10.598 0.440 -0.266 1.00 90.62 94 ASP A N 1
ATOM 788 C CA . ASP A 1 94 ? -11.202 0.648 1.051 1.00 90.62 94 ASP A CA 1
ATOM 789 C C . ASP A 1 94 ? -12.552 -0.066 1.122 1.00 90.62 94 ASP A C 1
ATOM 791 O O . ASP A 1 94 ? -13.603 0.494 0.821 1.00 90.62 94 ASP A O 1
ATOM 795 N N . GLU A 1 95 ? -12.521 -1.331 1.534 1.00 87.44 95 GLU A N 1
ATOM 796 C CA . GLU A 1 95 ? -13.710 -2.185 1.619 1.00 87.44 95 GLU A CA 1
ATOM 797 C C . GLU A 1 95 ? -14.773 -1.687 2.611 1.00 87.44 95 GLU A C 1
ATOM 799 O O . GLU A 1 95 ? -15.912 -2.160 2.568 1.00 87.44 95 GLU A O 1
ATOM 804 N N . ARG A 1 96 ? -14.424 -0.757 3.513 1.00 85.50 96 ARG A N 1
ATOM 805 C CA . ARG A 1 96 ? -15.355 -0.219 4.517 1.00 85.50 96 ARG A CA 1
ATOM 806 C C . ARG A 1 96 ? -16.054 1.056 4.079 1.00 85.50 96 ARG A C 1
ATOM 808 O O . ARG A 1 96 ? -17.096 1.381 4.644 1.00 85.50 96 ARG A O 1
ATOM 815 N N . ALA A 1 97 ? -15.475 1.789 3.137 1.00 86.56 97 ALA A N 1
ATOM 816 C CA . ALA A 1 97 ? -16.114 2.975 2.601 1.00 86.56 97 ALA A CA 1
ATOM 817 C C . ALA A 1 97 ? -17.257 2.575 1.655 1.00 86.56 97 ALA A C 1
ATOM 819 O O . ALA A 1 97 ? -17.181 1.581 0.926 1.00 86.56 97 ALA A O 1
ATOM 820 N N . GLU A 1 98 ? -18.336 3.357 1.676 1.00 87.88 98 GLU A N 1
ATOM 821 C CA . GLU A 1 98 ? -19.449 3.174 0.750 1.00 87.88 98 GLU A CA 1
ATOM 822 C C . GLU A 1 98 ? -18.940 3.261 -0.696 1.00 87.88 98 GLU A C 1
ATOM 824 O O . GLU A 1 98 ? -18.141 4.132 -1.041 1.00 87.88 98 GLU A O 1
ATOM 829 N N . GLY A 1 99 ? -19.347 2.304 -1.532 1.00 87.31 99 GLY A N 1
ATOM 830 C CA . GLY A 1 99 ? -18.871 2.199 -2.913 1.00 87.31 99 GLY A CA 1
ATOM 831 C C . GLY A 1 99 ? -17.482 1.575 -3.088 1.00 87.31 99 GLY A C 1
ATOM 832 O O . GLY A 1 99 ? -17.052 1.433 -4.229 1.00 87.31 99 GLY A O 1
ATOM 833 N N . ARG A 1 100 ? -16.803 1.158 -2.005 1.00 90.56 100 ARG A N 1
ATOM 834 C CA . ARG A 1 100 ? -15.500 0.458 -2.029 1.00 90.56 100 ARG A CA 1
ATOM 835 C C . ARG A 1 100 ? -14.471 1.128 -2.957 1.00 90.56 100 ARG A C 1
ATOM 837 O O . ARG A 1 100 ? -14.001 0.508 -3.913 1.00 90.56 100 ARG A O 1
ATOM 844 N N . PRO A 1 101 ? -14.147 2.409 -2.720 1.00 94.94 101 PRO A N 1
ATOM 845 C CA . PRO A 1 101 ? -13.278 3.165 -3.601 1.00 94.94 101 PRO A CA 1
ATOM 846 C C . PRO A 1 101 ? -11.859 2.594 -3.625 1.00 94.94 101 PRO A C 1
ATOM 848 O O . PRO A 1 101 ? -11.340 2.089 -2.624 1.00 94.94 101 PRO A O 1
ATOM 851 N N . VAL A 1 102 ? -11.205 2.759 -4.772 1.00 95.38 102 VAL A N 1
ATOM 852 C CA . VAL A 1 102 ? -9.755 2.601 -4.893 1.00 95.38 102 VAL A CA 1
ATOM 853 C C . VAL A 1 102 ? -9.097 3.851 -4.316 1.00 95.38 102 VAL A C 1
ATOM 855 O O . VAL A 1 102 ? -9.379 4.971 -4.743 1.00 95.38 102 VAL A O 1
ATOM 858 N N . VAL A 1 103 ? -8.226 3.663 -3.330 1.00 95.81 103 VAL A N 1
ATOM 859 C CA . VAL A 1 103 ? -7.547 4.729 -2.594 1.00 95.81 103 VAL A CA 1
ATOM 860 C C . VAL A 1 103 ? -6.046 4.619 -2.813 1.00 95.81 103 VAL A C 1
ATOM 862 O O . VAL A 1 103 ? -5.476 3.535 -2.750 1.00 95.81 103 VAL A O 1
ATOM 865 N N . GLN A 1 104 ? -5.396 5.765 -3.007 1.00 97.44 104 GLN A N 1
ATOM 866 C CA . GLN A 1 104 ? -3.945 5.892 -3.087 1.00 97.44 104 GLN A CA 1
ATOM 867 C C . GLN A 1 104 ? -3.442 6.736 -1.912 1.00 97.44 104 GLN A C 1
ATOM 869 O O . GLN A 1 104 ? -3.898 7.867 -1.717 1.00 97.44 104 GLN A O 1
ATOM 874 N N . ARG A 1 105 ? -2.524 6.201 -1.098 1.00 96.56 105 ARG A N 1
ATOM 875 C CA . ARG A 1 105 ? -2.034 6.894 0.106 1.00 96.56 105 ARG A CA 1
ATOM 876 C C . ARG A 1 105 ? -0.609 6.490 0.484 1.00 96.56 105 ARG A C 1
ATOM 878 O O . ARG A 1 105 ? -0.219 5.340 0.326 1.00 96.56 105 ARG A O 1
ATOM 885 N N . TRP A 1 106 ? 0.136 7.440 1.050 1.00 97.31 106 TRP A N 1
ATOM 886 C CA . TRP A 1 106 ? 1.427 7.191 1.694 1.00 97.31 106 TRP A CA 1
ATOM 887 C C . TRP A 1 106 ? 1.265 6.594 3.095 1.00 97.31 106 TRP A C 1
ATOM 889 O O . TRP A 1 106 ? 0.549 7.146 3.934 1.00 97.31 106 TRP A O 1
ATOM 899 N N . PHE A 1 107 ? 1.992 5.514 3.369 1.00 96.62 107 PHE A N 1
ATOM 900 C CA . PHE A 1 107 ? 2.047 4.853 4.670 1.00 96.62 107 PHE A CA 1
ATOM 901 C C . PHE A 1 107 ? 3.477 4.794 5.207 1.00 96.62 107 PHE A C 1
ATOM 903 O O . PHE A 1 107 ? 4.418 4.670 4.423 1.00 96.62 107 PHE A O 1
ATOM 910 N N . PRO A 1 108 ? 3.668 4.861 6.536 1.00 96.19 108 PRO A N 1
ATOM 911 C CA . PRO A 1 108 ? 4.964 4.573 7.132 1.00 96.19 108 PRO A CA 1
ATOM 912 C C . PRO A 1 108 ? 5.324 3.097 6.927 1.00 96.19 108 PRO A C 1
ATOM 914 O O . PRO A 1 108 ? 4.472 2.220 7.058 1.00 96.19 108 PRO A O 1
ATOM 917 N N . GLY A 1 109 ? 6.596 2.810 6.666 1.00 95.00 109 GLY A N 1
ATOM 918 C CA . GLY A 1 109 ? 7.076 1.448 6.425 1.00 95.00 109 GLY A CA 1
ATOM 919 C C . GLY A 1 109 ? 6.770 0.455 7.551 1.00 95.00 109 GLY A C 1
ATOM 920 O O . GLY A 1 109 ? 6.553 -0.721 7.301 1.00 95.00 109 GLY A O 1
ATOM 921 N N . GLU A 1 110 ? 6.665 0.939 8.790 1.00 94.56 110 GLU A N 1
ATOM 922 C CA . GLU A 1 110 ? 6.343 0.146 9.986 1.00 94.56 110 GLU A CA 1
ATOM 923 C C . GLU A 1 110 ? 4.955 -0.517 9.946 1.00 94.56 110 GLU A C 1
ATOM 925 O O . GLU A 1 110 ? 4.708 -1.473 10.683 1.00 94.56 110 GLU A O 1
ATOM 930 N N . VAL A 1 111 ? 4.033 -0.008 9.119 1.00 95.12 111 VAL A N 1
ATOM 931 C CA . VAL A 1 111 ? 2.693 -0.598 8.954 1.00 95.12 111 VAL A CA 1
ATOM 932 C C . VAL A 1 111 ? 2.561 -1.423 7.678 1.00 95.12 111 VAL A C 1
ATOM 934 O O . VAL A 1 111 ? 1.488 -1.969 7.433 1.00 95.12 111 VAL A O 1
ATOM 937 N N . LEU A 1 112 ? 3.619 -1.517 6.872 1.00 94.81 112 LEU A N 1
ATOM 938 C CA . LEU A 1 112 ? 3.625 -2.243 5.608 1.00 94.81 112 LEU A CA 1
ATOM 939 C C . LEU A 1 112 ? 4.318 -3.592 5.791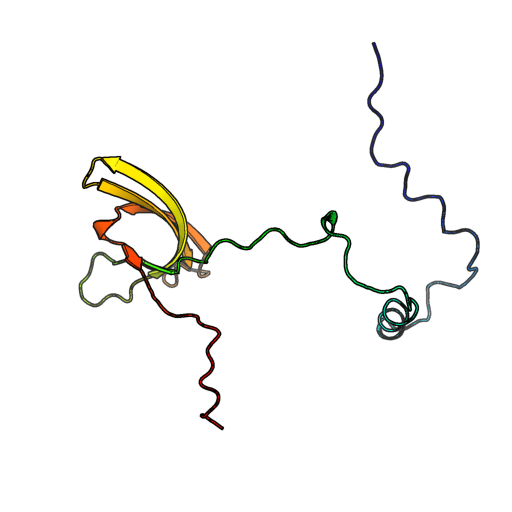 1.00 94.81 112 LEU A C 1
ATOM 941 O O . LEU A 1 112 ? 5.471 -3.662 6.207 1.00 94.81 112 LEU A O 1
ATOM 945 N N . THR A 1 113 ? 3.612 -4.674 5.473 1.00 93.25 113 THR A N 1
ATOM 946 C CA . THR A 1 113 ? 4.173 -6.033 5.474 1.00 93.25 113 THR A CA 1
ATOM 947 C C . THR A 1 113 ? 4.187 -6.569 4.044 1.00 93.25 113 THR A C 1
ATOM 949 O O . THR A 1 113 ? 3.115 -6.657 3.447 1.00 93.25 113 THR A O 1
ATOM 952 N N . PRO A 1 114 ? 5.351 -6.914 3.466 1.00 91.69 114 PRO A N 1
ATOM 953 C CA . PRO A 1 114 ? 5.416 -7.451 2.111 1.00 91.69 114 PRO A CA 1
ATOM 954 C C . PRO A 1 114 ? 4.772 -8.838 2.037 1.00 91.69 114 PRO A C 1
ATOM 956 O O . PRO A 1 114 ? 4.943 -9.662 2.937 1.00 91.69 114 PRO A O 1
ATOM 959 N N . ILE A 1 115 ? 4.052 -9.096 0.948 1.00 87.31 115 ILE A N 1
ATOM 960 C CA . ILE A 1 115 ? 3.467 -10.401 0.645 1.00 87.31 115 ILE A CA 1
ATOM 961 C C . ILE A 1 115 ? 4.309 -11.045 -0.452 1.00 87.31 115 ILE A C 1
ATOM 963 O O . ILE A 1 115 ? 4.385 -10.536 -1.567 1.00 87.31 115 ILE A O 1
ATOM 967 N N . ALA A 1 116 ? 4.926 -12.180 -0.138 1.00 73.31 116 ALA A N 1
ATOM 968 C CA . ALA A 1 116 ? 5.696 -12.978 -1.088 1.00 73.31 116 ALA A CA 1
ATOM 969 C C . ALA A 1 116 ? 4.804 -14.033 -1.765 1.00 73.31 116 ALA A C 1
ATOM 971 O O . ALA A 1 116 ? 5.068 -15.227 -1.659 1.00 73.31 116 ALA A O 1
ATOM 972 N N . VAL A 1 117 ? 3.706 -13.608 -2.394 1.00 67.44 117 VAL A N 1
ATOM 973 C CA . VAL A 1 117 ? 2.784 -14.519 -3.088 1.00 67.44 117 VAL A CA 1
ATOM 974 C C . VAL A 1 117 ? 2.544 -13.990 -4.491 1.00 67.44 117 VAL A C 1
ATOM 976 O O . VAL A 1 117 ? 2.082 -12.863 -4.655 1.00 67.44 117 VAL A O 1
ATOM 979 N N . ASP A 1 118 ? 2.856 -14.811 -5.492 1.00 65.00 118 ASP A N 1
ATOM 980 C CA . ASP A 1 118 ? 2.337 -14.628 -6.843 1.00 65.00 118 ASP A CA 1
ATOM 981 C C . ASP A 1 118 ? 0.880 -15.124 -6.853 1.00 65.00 118 ASP A C 1
ATOM 983 O O . ASP A 1 118 ? 0.644 -16.322 -6.667 1.00 65.00 118 ASP A O 1
ATOM 987 N N . PRO A 1 119 ? -0.112 -14.233 -7.029 1.00 59.19 119 PRO A N 1
ATOM 988 C CA . PRO A 1 119 ? -1.524 -14.603 -6.988 1.00 59.19 119 PRO A CA 1
ATOM 989 C C . PRO A 1 119 ? -1.953 -15.492 -8.166 1.00 59.19 119 PRO A C 1
ATOM 991 O O . PRO A 1 119 ? -3.070 -16.004 -8.153 1.00 59.19 119 PRO A O 1
ATOM 994 N N . ASN A 1 120 ? -1.099 -15.682 -9.178 1.00 60.00 120 ASN A N 1
ATOM 995 C CA . ASN A 1 120 ? -1.410 -16.486 -10.363 1.00 60.00 120 ASN A CA 1
ATOM 996 C C . ASN A 1 120 ? -0.938 -17.937 -10.258 1.00 60.00 120 ASN A C 1
ATOM 998 O O . ASN A 1 120 ? -1.174 -18.724 -11.179 1.00 60.00 120 ASN A O 1
ATOM 1002 N N . ILE A 1 121 ? -0.283 -18.313 -9.158 1.00 60.88 121 ILE A N 1
ATOM 1003 C CA . ILE A 1 121 ? 0.043 -19.711 -8.888 1.00 60.88 121 ILE A CA 1
ATOM 1004 C C . ILE A 1 121 ? -1.239 -20.382 -8.389 1.00 60.88 121 ILE A C 1
ATOM 1006 O O . ILE A 1 121 ? -1.454 -20.576 -7.196 1.00 60.88 121 ILE A O 1
ATOM 1010 N N . ILE A 1 122 ? -2.132 -20.699 -9.326 1.00 59.25 122 ILE A N 1
ATOM 1011 C CA . ILE A 1 122 ? -3.142 -21.728 -9.104 1.00 59.25 122 ILE A CA 1
ATOM 1012 C C . ILE A 1 122 ? -2.352 -23.027 -8.978 1.00 59.25 122 ILE A C 1
ATOM 1014 O O . ILE A 1 122 ? -1.636 -23.408 -9.908 1.00 59.25 122 ILE A O 1
ATOM 1018 N N . ASP A 1 123 ? -2.438 -23.657 -7.812 1.00 59.12 123 ASP A N 1
ATOM 1019 C CA . ASP A 1 123 ? -1.819 -24.949 -7.559 1.00 59.12 123 ASP A CA 1
ATOM 1020 C C . ASP A 1 123 ? -2.355 -25.942 -8.600 1.00 59.12 123 ASP A C 1
ATOM 1022 O O . ASP A 1 123 ? -3.551 -26.246 -8.633 1.00 59.12 123 ASP A O 1
ATOM 1026 N N . LYS A 1 124 ? -1.497 -26.363 -9.537 1.00 57.19 124 LYS A N 1
ATOM 1027 C CA . LYS A 1 124 ? -1.905 -27.140 -10.722 1.00 57.19 124 LYS A CA 1
ATOM 1028 C C . LYS A 1 124 ? -2.438 -28.533 -10.371 1.00 57.19 124 LYS A C 1
ATOM 1030 O O . LYS A 1 124 ? -2.998 -29.189 -11.244 1.00 57.19 124 LYS A O 1
ATOM 1035 N N . ASP A 1 125 ? -2.311 -28.936 -9.111 1.00 60.31 125 ASP A N 1
ATOM 1036 C CA . ASP A 1 125 ? -2.656 -30.264 -8.610 1.00 60.31 125 ASP A CA 1
ATOM 1037 C C . ASP A 1 125 ? -4.047 -30.325 -7.944 1.00 60.31 125 ASP A C 1
ATOM 1039 O O . ASP A 1 125 ? -4.411 -31.339 -7.353 1.00 60.31 125 ASP A O 1
ATOM 1043 N N . SER A 1 126 ? -4.846 -29.254 -8.034 1.00 52.59 126 SER A N 1
ATOM 1044 C CA . SER A 1 126 ? -6.198 -29.177 -7.452 1.00 52.59 126 SER A CA 1
ATOM 1045 C C . SER A 1 126 ? -7.323 -29.259 -8.500 1.00 52.59 126 SER A C 1
ATOM 1047 O O . SER A 1 126 ? -8.158 -28.356 -8.553 1.00 52.59 126 SER A O 1
ATOM 1049 N N . ILE A 1 127 ? -7.362 -30.304 -9.341 1.00 49.31 127 ILE A N 1
ATOM 1050 C CA . ILE A 1 127 ? -8.561 -30.725 -10.110 1.00 49.31 127 ILE A CA 1
ATOM 1051 C C . ILE A 1 127 ? -8.635 -32.252 -10.152 1.00 49.31 127 ILE A C 1
ATOM 1053 O O . ILE A 1 127 ? -7.640 -32.871 -10.585 1.00 49.31 127 ILE A O 1
#

Secondary structure (DSSP, 8-state):
---PPPTTSSSSSS-SS----TTS--TTSTTTTTSS---S-----TTSSPPPPPPPEEEEE--SSTTSPPEEEEEEEEEEEETTEEEEEEEEE-TTSTT--EEEEEEEGGGEEEE---TT---TT--

pLDDT: mean 71.05, std 22.08, range [34.75, 97.62]

Mean predicted aligned error: 17.55 Å